Protein AF-A0A8J5X6Q8-F1 (afdb_monomer_lite)

Organism: Zizania palustris (NCBI:txid103762)

Structure (mmCIF, N/CA/C/O backbone):
data_AF-A0A8J5X6Q8-F1
#
_entry.id   AF-A0A8J5X6Q8-F1
#
loop_
_atom_site.group_PDB
_atom_site.id
_atom_site.type_symbol
_atom_site.label_atom_id
_atom_site.label_alt_id
_atom_site.label_comp_id
_atom_site.label_asym_id
_atom_site.label_entity_id
_atom_site.label_seq_id
_atom_site.pdbx_PDB_ins_code
_atom_site.Cartn_x
_atom_site.Cartn_y
_atom_site.Cartn_z
_atom_site.occupancy
_atom_site.B_iso_or_equiv
_atom_site.auth_seq_id
_atom_site.auth_comp_id
_atom_site.auth_asym_id
_atom_site.auth_atom_id
_atom_site.pdbx_PDB_model_num
ATOM 1 N N . MET A 1 1 ? -15.800 67.487 -49.689 1.00 54.69 1 MET A N 1
ATOM 2 C CA . MET A 1 1 ? -15.037 66.225 -49.828 1.00 54.69 1 MET A CA 1
ATOM 3 C C . MET A 1 1 ? -15.193 65.434 -48.540 1.00 54.69 1 MET A C 1
ATOM 5 O O . MET A 1 1 ? -14.891 66.008 -47.499 1.00 54.69 1 MET A O 1
ATOM 9 N N . PRO A 1 2 ? -15.699 64.190 -48.561 1.00 60.50 2 PRO A N 1
ATOM 10 C CA . PRO A 1 2 ? -15.658 63.337 -47.377 1.00 60.50 2 PRO A CA 1
ATOM 11 C C . PRO A 1 2 ? -14.216 62.837 -47.143 1.00 60.50 2 PRO A C 1
ATOM 13 O O . PRO A 1 2 ? -13.490 62.634 -48.122 1.00 60.50 2 PRO A O 1
ATOM 16 N N . PRO A 1 3 ? -13.769 62.653 -45.888 1.00 65.12 3 PRO A N 1
ATOM 17 C CA . PRO A 1 3 ? -12.454 62.085 -45.611 1.00 65.12 3 PRO A CA 1
ATOM 18 C C . PRO A 1 3 ? -12.447 60.578 -45.910 1.00 65.12 3 PRO A C 1
ATOM 20 O O . PRO A 1 3 ? -13.417 59.874 -45.625 1.00 65.12 3 PRO A O 1
ATOM 23 N N . LEU A 1 4 ? -11.352 60.088 -46.503 1.00 62.69 4 LEU A N 1
ATOM 24 C CA . LEU A 1 4 ? -11.156 58.664 -46.789 1.00 62.69 4 LEU A CA 1
ATOM 25 C C . LEU A 1 4 ? -11.134 57.828 -45.493 1.00 62.69 4 LEU A C 1
ATOM 27 O O . LEU A 1 4 ? -10.578 58.282 -44.489 1.00 62.69 4 LEU A O 1
ATOM 31 N N . PRO A 1 5 ? -11.653 56.586 -45.518 1.00 63.09 5 PRO A N 1
ATOM 32 C CA . PRO A 1 5 ? -11.520 55.670 -44.394 1.00 63.09 5 PRO A CA 1
ATOM 33 C C . PRO A 1 5 ? -10.049 55.247 -44.220 1.00 63.09 5 PRO A C 1
ATOM 35 O O . PRO A 1 5 ? -9.349 55.038 -45.216 1.00 63.09 5 PRO A O 1
ATOM 38 N N . PRO A 1 6 ? -9.552 55.099 -42.979 1.00 62.09 6 PRO A N 1
ATOM 39 C CA . PRO A 1 6 ? -8.178 54.676 -42.750 1.00 62.09 6 PRO A CA 1
ATOM 40 C C . PRO A 1 6 ? -7.987 53.231 -43.224 1.00 62.09 6 PRO A C 1
ATOM 42 O O . PRO A 1 6 ? -8.703 52.327 -42.787 1.00 62.09 6 PRO A O 1
ATOM 45 N N . LEU A 1 7 ? -6.999 53.008 -44.099 1.00 55.94 7 LEU A N 1
ATOM 46 C CA . LEU A 1 7 ? -6.565 51.664 -44.475 1.00 55.94 7 LEU A CA 1
ATOM 47 C C . LEU A 1 7 ? -6.072 50.936 -43.219 1.00 55.94 7 LEU A C 1
ATOM 49 O O . LEU A 1 7 ? -5.041 51.285 -42.637 1.00 55.94 7 LEU A O 1
ATOM 53 N N . SER A 1 8 ? -6.811 49.910 -42.806 1.00 57.38 8 SER A N 1
ATOM 54 C CA . SER A 1 8 ? -6.366 48.971 -41.786 1.00 57.38 8 SER A CA 1
ATOM 55 C C . SER A 1 8 ? -5.089 48.282 -42.276 1.00 57.38 8 SER A C 1
ATOM 57 O O . SER A 1 8 ? -5.057 47.611 -43.305 1.00 57.38 8 SER A O 1
ATOM 59 N N . SER A 1 9 ? -3.990 48.498 -41.553 1.00 55.09 9 SER A N 1
ATOM 60 C CA . SER A 1 9 ? -2.672 47.992 -41.926 1.00 55.09 9 SER A CA 1
ATOM 61 C C . SER A 1 9 ? -2.589 46.471 -41.690 1.00 55.09 9 SER A C 1
ATOM 63 O O . SER A 1 9 ? -2.645 46.016 -40.540 1.00 55.09 9 SER A O 1
ATOM 65 N N . PRO A 1 10 ? -2.405 45.647 -42.743 1.00 56.94 10 PRO A N 1
ATOM 66 C CA . PRO A 1 10 ? -2.380 44.183 -42.620 1.00 56.94 10 PRO A CA 1
ATOM 67 C C . PRO A 1 10 ? -1.224 43.683 -41.736 1.00 56.94 10 PRO A C 1
ATOM 69 O O . PRO A 1 10 ? -1.322 42.634 -41.094 1.00 56.94 10 PRO A O 1
ATOM 72 N N . CYS A 1 11 ? -0.159 44.480 -41.606 1.00 54.31 11 CYS A N 1
ATOM 73 C CA . CYS A 1 11 ? 0.998 44.188 -40.761 1.00 54.31 11 CYS A CA 1
ATOM 74 C C . CYS A 1 11 ? 0.651 44.102 -39.267 1.00 54.31 11 CYS A C 1
ATOM 76 O O . CYS A 1 11 ? 1.260 43.314 -38.544 1.00 54.31 11 CYS A O 1
ATOM 78 N N . ARG A 1 12 ? -0.331 44.877 -38.783 1.00 57.69 12 ARG A N 1
ATOM 79 C CA . ARG A 1 12 ? -0.718 44.859 -37.363 1.00 57.69 12 ARG A CA 1
ATOM 80 C C . ARG A 1 12 ? -1.447 43.563 -37.006 1.00 57.69 12 ARG A C 1
ATOM 82 O O . ARG A 1 12 ? -1.183 42.983 -35.956 1.00 57.69 12 ARG A O 1
ATOM 89 N N . HIS A 1 13 ? -2.284 43.065 -37.916 1.00 60.94 13 HIS A N 1
ATOM 90 C CA . HIS A 1 13 ? -2.984 41.790 -37.757 1.00 60.94 13 HIS A CA 1
ATOM 91 C C . HIS A 1 13 ? -2.037 40.592 -37.848 1.00 60.94 13 HIS A C 1
ATOM 93 O O . HIS A 1 13 ? -2.165 39.662 -37.056 1.00 60.94 13 HIS A O 1
ATOM 99 N N . TYR A 1 14 ? -1.055 40.628 -38.755 1.00 69.50 14 TYR A N 1
ATOM 100 C CA . TYR A 1 14 ? -0.046 39.572 -38.859 1.00 69.50 14 TYR A CA 1
ATOM 101 C C . TYR A 1 14 ? 0.819 39.488 -37.596 1.00 69.50 14 TYR A C 1
ATOM 103 O O . TYR A 1 14 ? 0.954 38.416 -37.013 1.00 69.50 14 TYR A O 1
ATOM 111 N N . ARG A 1 15 ? 1.316 40.628 -37.094 1.00 72.38 15 ARG A N 1
ATOM 112 C CA . ARG A 1 15 ? 2.094 40.673 -35.844 1.00 72.38 15 ARG A CA 1
ATOM 113 C C . ARG A 1 15 ? 1.286 40.179 -34.647 1.00 72.38 15 ARG A C 1
ATOM 115 O O . ARG A 1 15 ? 1.814 39.415 -33.850 1.00 72.38 15 ARG A O 1
ATOM 122 N N . HIS A 1 16 ? 0.009 40.551 -34.549 1.00 74.81 16 HIS A N 1
ATOM 123 C CA . HIS A 1 16 ? -0.870 40.081 -33.477 1.00 74.81 16 HIS A CA 1
ATOM 124 C C . HIS A 1 16 ? -1.149 38.573 -33.563 1.00 74.81 16 HIS A C 1
ATOM 126 O O . HIS A 1 16 ? -1.182 37.898 -32.540 1.00 74.81 16 HIS A O 1
ATOM 132 N N . ARG A 1 17 ? -1.318 38.021 -34.772 1.00 79.38 17 ARG A N 1
ATOM 133 C CA . ARG A 1 17 ? -1.489 36.572 -34.979 1.00 79.38 17 ARG A CA 1
ATOM 134 C C . ARG A 1 17 ? -0.225 35.792 -34.623 1.00 79.38 17 ARG A C 1
ATOM 136 O O . ARG A 1 17 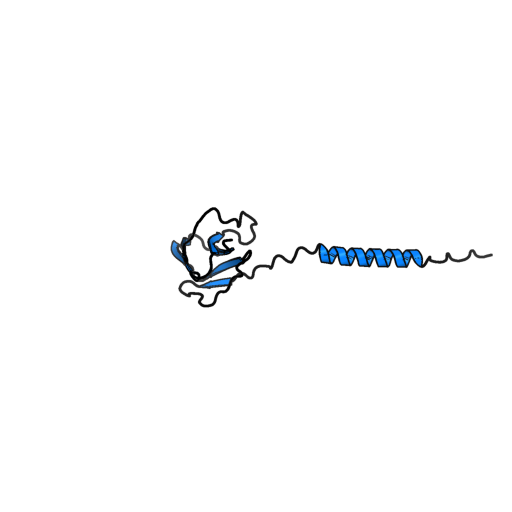? -0.329 34.761 -33.973 1.00 79.38 17 ARG A O 1
ATOM 143 N N . VAL A 1 18 ? 0.952 36.300 -34.989 1.00 81.38 18 VAL A N 1
ATOM 144 C CA . VAL A 1 18 ? 2.240 35.686 -34.628 1.00 81.38 18 VAL A CA 1
ATOM 145 C C . VAL A 1 18 ? 2.475 35.741 -33.115 1.00 81.38 18 VAL A C 1
ATOM 147 O O . VAL A 1 18 ? 2.868 34.738 -32.531 1.00 81.38 18 VAL A O 1
ATOM 150 N N . LEU A 1 19 ? 2.176 36.870 -32.463 1.00 82.81 19 LEU A N 1
ATOM 151 C CA . LEU A 1 19 ? 2.249 37.005 -31.002 1.00 82.81 19 LEU A CA 1
ATOM 152 C C . LEU A 1 19 ? 1.282 36.058 -30.281 1.00 82.81 19 LEU A C 1
ATOM 154 O O . LEU A 1 19 ? 1.691 35.411 -29.323 1.00 82.81 19 LEU A O 1
ATOM 158 N N . LEU A 1 20 ? 0.044 35.922 -30.767 1.00 82.62 20 LEU A N 1
ATOM 159 C CA . LEU A 1 20 ? -0.924 34.962 -30.229 1.00 82.62 20 LEU A CA 1
ATOM 160 C C . LEU A 1 20 ? -0.440 33.515 -30.383 1.00 82.62 20 LEU A C 1
ATOM 162 O O . LEU A 1 20 ? -0.508 32.751 -29.427 1.00 82.62 20 LEU A O 1
ATOM 166 N N . LEU A 1 21 ? 0.083 33.137 -31.554 1.00 83.50 21 LEU A N 1
ATOM 167 C CA . LEU A 1 21 ? 0.627 31.793 -31.783 1.00 83.50 21 LEU A CA 1
ATOM 168 C C . LEU A 1 21 ? 1.825 31.503 -30.872 1.00 83.50 21 LEU A C 1
ATOM 170 O O . LEU A 1 21 ? 1.909 30.419 -30.301 1.00 83.50 21 LEU A O 1
ATOM 174 N N . LEU A 1 22 ? 2.716 32.481 -30.688 1.00 83.19 22 LEU A N 1
ATOM 175 C CA . LEU A 1 22 ? 3.861 32.359 -29.789 1.00 83.19 22 LEU A CA 1
ATOM 176 C C . LEU A 1 22 ? 3.421 32.245 -28.323 1.00 83.19 22 LEU A C 1
ATOM 178 O O . LEU A 1 22 ? 3.971 31.430 -27.590 1.00 83.19 22 LEU A O 1
ATOM 182 N N . GLN A 1 23 ? 2.409 33.012 -27.903 1.00 79.88 23 GLN A N 1
ATOM 183 C CA . GLN A 1 23 ? 1.824 32.900 -26.565 1.00 79.88 23 GLN A CA 1
ATOM 184 C C . GLN A 1 23 ? 1.190 31.528 -26.340 1.00 79.88 23 GLN A C 1
ATOM 186 O O . GLN A 1 23 ? 1.445 30.923 -25.305 1.00 79.88 23 GLN A O 1
ATOM 191 N N . VAL A 1 24 ? 0.424 31.000 -27.298 1.00 80.81 24 VAL A N 1
ATOM 192 C CA . VAL A 1 24 ? -0.168 29.654 -27.201 1.00 80.81 24 VAL A CA 1
ATOM 193 C C . VAL A 1 24 ? 0.924 28.584 -27.116 1.00 80.81 24 VAL A C 1
ATOM 195 O O . VAL A 1 24 ? 0.864 27.730 -26.235 1.00 80.81 24 VAL A O 1
ATOM 198 N N . LEU A 1 25 ? 1.967 28.670 -27.949 1.00 78.38 25 LEU A N 1
ATOM 199 C CA . LEU A 1 25 ? 3.093 27.731 -27.927 1.00 78.38 25 LEU A CA 1
ATOM 200 C C . LEU A 1 25 ? 3.844 27.773 -26.584 1.00 78.38 25 LEU A C 1
ATOM 202 O O . LEU A 1 25 ? 4.137 26.736 -25.988 1.00 78.38 25 LEU A O 1
ATOM 206 N N . LEU A 1 26 ? 4.104 28.974 -26.065 1.00 74.75 26 LEU A N 1
ATOM 207 C CA . LEU A 1 26 ? 4.753 29.158 -24.771 1.00 74.75 26 LEU A CA 1
ATOM 208 C C . LEU A 1 26 ? 3.865 28.658 -23.618 1.00 74.75 26 LEU A C 1
ATOM 210 O O . LEU A 1 26 ? 4.367 28.050 -22.681 1.00 74.75 26 LEU A O 1
ATOM 214 N N . SER A 1 27 ? 2.543 28.823 -23.723 1.00 69.88 27 SER A N 1
ATOM 215 C CA . SER A 1 27 ? 1.572 28.287 -22.757 1.00 69.88 27 SER A CA 1
ATOM 216 C C . SER A 1 27 ? 1.593 26.758 -22.718 1.00 69.88 27 SER A C 1
ATOM 218 O O . SER A 1 27 ? 1.521 26.175 -21.643 1.00 69.88 27 SER A O 1
ATOM 220 N N . THR A 1 28 ? 1.737 26.098 -23.874 1.00 65.69 28 THR A N 1
ATOM 221 C CA . THR A 1 28 ? 1.863 24.631 -23.936 1.00 65.69 28 THR A CA 1
ATOM 222 C C . THR A 1 28 ? 3.201 24.117 -23.404 1.00 65.69 28 THR A C 1
ATOM 224 O O . THR A 1 28 ? 3.250 23.014 -22.875 1.00 65.69 28 THR A O 1
ATOM 227 N N . LEU A 1 29 ? 4.269 24.918 -23.493 1.00 63.44 29 LEU A N 1
ATOM 228 C CA . LEU A 1 29 ? 5.593 24.596 -22.939 1.00 63.44 29 LEU A CA 1
ATOM 229 C C . LEU A 1 29 ? 5.676 24.829 -21.423 1.00 63.44 29 LEU A C 1
ATOM 231 O O . LEU A 1 29 ? 6.433 24.146 -20.741 1.00 63.44 29 LEU A O 1
ATOM 235 N N . ILE A 1 30 ? 4.914 25.798 -20.906 1.00 58.03 30 ILE A N 1
ATOM 236 C CA . ILE A 1 30 ? 4.838 26.135 -19.476 1.00 58.03 30 ILE A CA 1
ATOM 237 C C . ILE A 1 30 ? 3.740 25.336 -18.772 1.00 58.03 30 ILE A C 1
ATOM 239 O O . ILE A 1 30 ? 3.673 25.386 -17.546 1.00 58.03 30 ILE A O 1
ATOM 243 N N . LEU A 1 31 ? 2.902 24.581 -19.499 1.00 56.75 31 LEU A N 1
ATOM 244 C CA . LEU A 1 31 ? 1.928 23.696 -18.874 1.00 56.75 31 LEU A CA 1
ATOM 245 C C . LEU A 1 31 ? 2.710 22.805 -17.902 1.00 56.75 31 LEU A C 1
ATOM 247 O O . LEU A 1 31 ? 3.531 22.007 -18.366 1.00 56.75 31 LEU A O 1
ATOM 251 N N . PRO A 1 32 ? 2.539 22.972 -16.573 1.00 54.91 32 PRO A N 1
ATOM 252 C CA . PRO A 1 32 ? 3.215 22.104 -15.636 1.00 54.91 32 PRO A CA 1
ATOM 253 C C . PRO A 1 32 ? 2.744 20.721 -16.036 1.00 54.91 32 PRO A C 1
ATOM 255 O O . PRO A 1 32 ? 1.531 20.499 -16.026 1.00 54.91 32 PRO A O 1
ATOM 258 N N . SER A 1 33 ? 3.680 19.876 -16.505 1.00 52.25 33 SER A N 1
ATOM 259 C CA . SER A 1 33 ? 3.431 18.467 -16.820 1.00 52.25 33 SER A CA 1
ATOM 260 C C . SER A 1 33 ? 2.456 18.015 -15.771 1.00 52.25 33 SER A C 1
ATOM 262 O O . SER A 1 33 ? 2.824 18.111 -14.594 1.00 52.25 33 SER A O 1
ATOM 264 N N . ALA A 1 34 ? 1.203 17.767 -16.181 1.00 48.62 34 ALA A N 1
ATOM 265 C CA . ALA A 1 34 ? 0.108 17.532 -15.263 1.00 48.62 34 ALA A CA 1
ATOM 266 C C . ALA A 1 34 ? 0.679 16.533 -14.279 1.00 48.62 34 ALA A C 1
ATOM 268 O O . ALA A 1 34 ? 1.020 15.426 -14.699 1.00 48.62 34 ALA A O 1
ATOM 269 N N . ARG A 1 35 ? 0.980 16.983 -13.048 1.00 46.59 35 ARG A N 1
ATOM 270 C CA . ARG A 1 35 ? 1.532 16.094 -12.035 1.00 46.59 35 ARG A CA 1
ATOM 271 C C . ARG A 1 35 ? 0.432 15.078 -11.947 1.00 46.59 35 ARG A C 1
ATOM 273 O O . ARG A 1 35 ? -0.665 15.464 -11.547 1.00 46.59 35 ARG A O 1
ATOM 280 N N . SER A 1 36 ? 0.689 13.909 -12.541 1.00 51.44 36 SER A N 1
ATOM 281 C CA . SER A 1 36 ? -0.276 12.840 -12.725 1.00 51.44 36 SER A CA 1
ATOM 282 C C . SER A 1 36 ? -1.045 12.825 -11.430 1.00 51.44 36 SER A C 1
ATOM 284 O O . SER A 1 36 ? -0.405 12.646 -10.395 1.00 51.44 36 SER A O 1
ATOM 286 N N . LEU A 1 37 ? -2.333 13.183 -11.466 1.00 50.69 37 LEU A N 1
ATOM 287 C CA . LEU A 1 37 ? -3.181 13.056 -10.296 1.00 50.69 37 LEU A CA 1
ATOM 288 C C . LEU A 1 37 ? -3.084 11.575 -9.977 1.00 50.69 37 LEU A C 1
ATOM 290 O O . LEU A 1 37 ? -3.642 10.758 -10.707 1.00 50.69 37 LEU A O 1
ATOM 294 N N . GLU A 1 38 ? -2.194 11.241 -9.051 1.00 64.44 38 GLU A N 1
ATOM 295 C CA . GLU A 1 38 ? -1.714 9.884 -8.943 1.00 64.44 38 GLU A CA 1
ATOM 296 C C . GLU A 1 38 ? -2.910 9.090 -8.457 1.00 64.44 38 GLU A C 1
ATOM 298 O O . GLU A 1 38 ? -3.480 9.400 -7.411 1.00 64.44 38 GLU A O 1
ATOM 303 N N . GLU A 1 39 ? -3.394 8.188 -9.309 1.00 78.75 39 GLU A N 1
ATOM 304 C CA . GLU A 1 39 ? -4.636 7.480 -9.057 1.00 78.75 39 GLU A CA 1
ATOM 305 C C . GLU A 1 39 ? -4.498 6.748 -7.723 1.00 78.75 39 GLU A C 1
ATOM 307 O O . GLU A 1 39 ? -3.674 5.839 -7.584 1.00 78.75 39 GLU A O 1
ATOM 312 N N . VAL A 1 40 ? -5.278 7.184 -6.732 1.00 89.06 40 VAL A N 1
ATOM 313 C CA . VAL A 1 40 ? -5.278 6.571 -5.407 1.00 89.06 40 VAL A CA 1
ATOM 314 C C . VAL A 1 40 ? -5.793 5.150 -5.565 1.00 89.06 40 VAL A C 1
ATOM 316 O O . VAL A 1 40 ? -6.959 4.933 -5.895 1.00 89.06 40 VAL A O 1
ATOM 319 N N . ARG A 1 41 ? -4.923 4.171 -5.324 1.00 92.12 41 ARG A N 1
ATOM 320 C CA . ARG A 1 41 ? -5.292 2.757 -5.393 1.00 92.12 41 ARG A CA 1
ATOM 321 C C . ARG A 1 41 ? -5.903 2.290 -4.089 1.00 92.12 41 ARG A C 1
ATOM 323 O O . ARG A 1 41 ? -5.625 2.839 -3.031 1.00 92.12 41 ARG A O 1
ATOM 330 N N . VAL A 1 42 ? -6.712 1.242 -4.143 1.00 93.62 42 VAL A N 1
ATOM 331 C CA . VAL A 1 42 ? -7.279 0.632 -2.937 1.00 93.62 42 VAL A CA 1
ATOM 332 C C . VAL A 1 42 ? -6.445 -0.578 -2.536 1.00 93.62 42 VAL A C 1
ATOM 334 O O . VAL A 1 42 ? -6.229 -1.477 -3.343 1.00 93.62 42 VAL A O 1
ATOM 337 N N . LEU A 1 43 ? -6.014 -0.617 -1.275 1.00 95.06 43 LEU A N 1
ATOM 338 C CA . LEU A 1 43 ? -5.357 -1.772 -0.668 1.00 95.06 43 LEU A CA 1
ATOM 339 C C . LEU A 1 43 ? -6.279 -2.359 0.407 1.00 95.06 43 LEU A C 1
ATOM 341 O O . LEU A 1 43 ? -6.497 -1.761 1.460 1.00 95.06 43 LEU A O 1
ATOM 345 N N . THR A 1 44 ? -6.863 -3.523 0.127 1.00 96.19 44 THR A N 1
ATOM 346 C CA . THR A 1 44 ? -7.829 -4.161 1.033 1.00 96.19 44 THR A CA 1
ATOM 347 C C . THR A 1 44 ? -7.109 -5.020 2.068 1.00 96.19 44 THR A C 1
ATOM 349 O O . THR A 1 44 ? -6.249 -5.828 1.728 1.00 96.19 44 THR A O 1
ATOM 352 N N . VAL A 1 45 ? -7.480 -4.876 3.341 1.00 94.88 45 VAL A N 1
ATOM 353 C CA . VAL A 1 45 ? -6.926 -5.683 4.437 1.00 94.88 45 VAL A CA 1
ATOM 354 C C . VAL A 1 45 ? -7.093 -7.177 4.146 1.00 94.88 45 VAL A C 1
ATOM 356 O O . VAL A 1 45 ? -8.195 -7.651 3.875 1.00 94.88 45 VAL A O 1
ATOM 359 N N . GLY A 1 46 ? -5.992 -7.923 4.254 1.00 95.25 46 GLY A N 1
ATOM 360 C CA . GLY A 1 46 ? -5.962 -9.372 4.035 1.00 95.25 46 GLY A CA 1
ATOM 361 C C . GLY A 1 46 ? -5.893 -9.798 2.567 1.00 95.25 46 GLY A C 1
ATOM 362 O O . GLY A 1 46 ? -5.848 -10.996 2.304 1.00 95.25 46 GLY A O 1
ATOM 363 N N . VAL A 1 47 ? -5.858 -8.852 1.623 1.00 95.62 47 VAL A N 1
ATOM 364 C CA . VAL A 1 47 ? -5.690 -9.123 0.191 1.00 95.62 47 VAL A CA 1
ATOM 365 C C . VAL A 1 47 ? -4.337 -8.582 -0.262 1.00 95.62 47 VAL A C 1
ATOM 367 O O . VAL A 1 47 ? -4.075 -7.384 -0.178 1.00 95.62 47 VAL A O 1
ATOM 370 N N . GLU A 1 48 ? -3.474 -9.472 -0.740 1.00 93.75 48 GLU A N 1
ATOM 371 C CA . GLU A 1 48 ? -2.164 -9.117 -1.286 1.00 93.75 48 GLU A CA 1
ATOM 372 C C . GLU A 1 48 ? -2.276 -8.722 -2.768 1.00 93.75 48 GLU A C 1
ATOM 374 O O . GLU A 1 48 ? -3.032 -9.324 -3.534 1.00 93.75 48 GLU A O 1
ATOM 379 N N . LEU A 1 49 ? -1.525 -7.692 -3.170 1.00 91.56 49 LEU A N 1
ATOM 380 C CA . LEU A 1 49 ? -1.434 -7.240 -4.559 1.00 91.56 49 LEU A CA 1
ATOM 381 C C . LEU A 1 49 ? -0.297 -8.001 -5.255 1.00 91.56 49 LEU A C 1
ATOM 383 O O . LEU A 1 49 ? 0.865 -7.787 -4.925 1.00 91.56 49 LEU A O 1
ATOM 387 N N . MET A 1 50 ? -0.623 -8.881 -6.205 1.00 84.19 50 MET A N 1
ATOM 388 C CA . MET A 1 50 ? 0.362 -9.790 -6.820 1.00 84.19 50 MET A CA 1
ATOM 389 C C . MET A 1 50 ? 1.109 -9.195 -8.025 1.00 84.19 50 MET A C 1
ATOM 391 O O . MET A 1 50 ? 2.276 -9.512 -8.228 1.00 84.19 50 MET A O 1
ATOM 395 N N . ASP A 1 51 ? 0.475 -8.300 -8.787 1.00 82.69 51 ASP A N 1
ATOM 396 C CA . ASP A 1 51 ? 0.994 -7.795 -10.074 1.00 82.69 51 ASP A CA 1
ATOM 397 C C . ASP A 1 51 ? 1.166 -6.269 -10.082 1.00 82.69 51 ASP A C 1
ATOM 399 O O . ASP A 1 51 ? 0.975 -5.582 -11.090 1.00 82.69 51 ASP A O 1
ATOM 403 N N . GLU A 1 52 ? 1.486 -5.703 -8.923 1.00 87.12 52 GLU A N 1
ATOM 404 C CA . GLU A 1 52 ? 1.652 -4.264 -8.788 1.00 87.12 52 GLU A CA 1
ATOM 405 C C . GLU A 1 52 ? 3.006 -3.821 -9.368 1.00 87.12 52 GLU A C 1
ATOM 407 O O . GLU A 1 52 ? 4.075 -4.178 -8.873 1.00 87.12 52 GLU A O 1
ATOM 412 N N . ALA A 1 53 ? 2.959 -3.023 -10.437 1.00 86.06 53 ALA A N 1
ATOM 413 C CA . ALA A 1 53 ? 4.138 -2.492 -11.111 1.00 86.06 53 ALA A CA 1
ATOM 414 C C . ALA A 1 53 ? 4.287 -0.987 -10.851 1.00 86.06 53 ALA A C 1
ATOM 416 O O . ALA A 1 53 ? 3.349 -0.210 -11.054 1.00 86.06 53 ALA A O 1
ATOM 417 N N . MET A 1 54 ? 5.493 -0.567 -10.463 1.00 84.56 54 MET A N 1
ATOM 418 C CA . MET A 1 54 ? 5.836 0.836 -10.220 1.00 84.56 54 MET A CA 1
ATOM 419 C C . MET A 1 54 ? 7.077 1.228 -11.035 1.00 84.56 54 MET A C 1
ATOM 421 O O . MET A 1 54 ? 8.032 0.447 -11.102 1.00 84.56 54 MET A O 1
ATOM 425 N N . PRO A 1 55 ? 7.097 2.409 -11.680 1.00 84.50 55 PRO A N 1
ATOM 426 C CA . PRO A 1 55 ? 8.256 2.846 -12.448 1.00 84.50 55 PRO A CA 1
ATOM 427 C C . PRO A 1 55 ? 9.456 3.072 -11.527 1.00 84.50 55 PRO A C 1
ATOM 429 O O . PRO A 1 55 ? 9.346 3.725 -10.505 1.00 84.50 55 PRO A O 1
ATOM 432 N N . LEU A 1 56 ? 10.635 2.584 -11.904 1.00 79.88 56 LEU A N 1
ATOM 433 C CA . LEU A 1 56 ? 11.823 2.652 -11.042 1.00 79.88 56 LEU A CA 1
ATOM 434 C C . LEU A 1 56 ? 12.447 4.057 -10.914 1.00 79.88 56 LEU A C 1
ATOM 436 O O . LEU A 1 56 ? 13.304 4.291 -10.063 1.00 79.88 56 LEU A O 1
ATOM 440 N N . ARG A 1 57 ? 12.052 4.998 -11.778 1.00 80.38 57 ARG A N 1
ATOM 441 C CA . ARG A 1 57 ? 12.534 6.386 -11.774 1.00 80.38 57 ARG A CA 1
ATOM 442 C C . ARG A 1 57 ? 11.438 7.300 -11.249 1.00 80.38 57 ARG A C 1
ATOM 444 O O . ARG A 1 57 ? 10.448 7.493 -11.949 1.00 80.38 57 ARG A O 1
ATOM 451 N N . HIS A 1 58 ? 11.649 7.882 -10.068 1.00 77.25 58 HIS A N 1
ATOM 452 C CA . HIS A 1 58 ? 10.665 8.731 -9.382 1.00 77.25 58 HIS A CA 1
ATOM 453 C C . HIS A 1 58 ? 9.312 8.028 -9.185 1.00 77.25 58 HIS A C 1
ATOM 455 O O . HIS A 1 58 ? 8.255 8.660 -9.243 1.00 77.25 58 HIS A O 1
ATOM 461 N N . GLY A 1 59 ? 9.337 6.704 -9.006 1.00 84.75 59 GLY A N 1
ATOM 462 C CA . GLY A 1 59 ? 8.116 5.946 -8.816 1.00 84.75 59 GLY A CA 1
ATOM 463 C C . GLY A 1 59 ? 7.562 6.199 -7.441 1.00 84.75 59 GLY A C 1
ATOM 464 O O . GLY A 1 59 ? 8.261 6.049 -6.440 1.00 84.75 59 GLY A O 1
ATOM 465 N N . HIS A 1 60 ? 6.297 6.557 -7.410 1.00 86.25 60 HIS A N 1
ATOM 466 C CA . HIS A 1 60 ? 5.512 6.604 -6.205 1.00 86.25 60 HIS A CA 1
ATOM 467 C C . HIS A 1 60 ? 4.148 5.985 -6.499 1.00 86.25 60 HIS A C 1
ATOM 469 O O . HIS A 1 60 ? 3.817 5.675 -7.651 1.00 86.25 60 HIS A O 1
ATOM 475 N N . ARG A 1 61 ? 3.434 5.639 -5.433 1.00 89.69 61 ARG A N 1
ATOM 476 C CA . ARG A 1 61 ? 2.043 5.228 -5.504 1.00 89.69 61 ARG A CA 1
ATOM 477 C C . ARG A 1 61 ? 1.372 5.411 -4.162 1.00 89.69 61 ARG A C 1
ATOM 479 O O . ARG A 1 61 ? 1.868 4.937 -3.137 1.00 89.69 61 ARG A O 1
ATOM 486 N N . LEU A 1 62 ? 0.210 6.043 -4.201 1.00 91.00 62 LEU A N 1
ATOM 487 C CA . LEU A 1 62 ? -0.649 6.226 -3.050 1.00 91.00 62 LEU A CA 1
ATOM 488 C C . LEU A 1 62 ? -1.723 5.132 -2.981 1.00 91.00 62 LEU A C 1
ATOM 490 O O . LEU A 1 62 ? -2.462 4.904 -3.941 1.00 91.00 62 LEU A O 1
ATOM 494 N N . TYR A 1 63 ? -1.833 4.490 -1.820 1.00 93.38 63 TYR A N 1
ATOM 495 C CA . TYR A 1 63 ? -2.854 3.494 -1.515 1.00 93.38 63 TYR A CA 1
ATOM 496 C C . TYR A 1 63 ? -3.751 3.974 -0.381 1.00 93.38 63 TYR A C 1
ATOM 498 O O . TYR A 1 63 ? -3.268 4.328 0.690 1.00 93.38 63 TYR A O 1
ATOM 506 N N . MET A 1 64 ? -5.061 3.916 -0.575 1.00 94.31 64 MET A N 1
ATOM 507 C CA . MET A 1 64 ? -6.053 4.021 0.485 1.00 94.31 64 MET A CA 1
ATOM 508 C C . MET A 1 64 ? -6.345 2.627 1.042 1.00 94.31 64 MET A C 1
ATOM 510 O O . MET A 1 64 ? -6.736 1.720 0.301 1.00 94.31 64 MET A O 1
ATOM 514 N N . LEU A 1 65 ? -6.180 2.450 2.352 1.00 94.06 65 LEU A N 1
ATOM 515 C CA . LEU A 1 65 ? -6.522 1.194 3.009 1.00 94.06 65 LEU A CA 1
ATOM 516 C C . LEU A 1 65 ? -8.036 1.035 3.147 1.00 94.06 65 LEU A C 1
ATOM 518 O O . LEU A 1 65 ? -8.725 1.924 3.646 1.00 94.06 65 LEU A O 1
ATOM 522 N N . ASN A 1 66 ? -8.537 -0.136 2.760 1.00 95.00 66 ASN A N 1
ATOM 523 C CA . ASN A 1 66 ? -9.938 -0.516 2.896 1.00 95.00 66 ASN A CA 1
ATOM 524 C C . ASN A 1 66 ? -10.097 -1.699 3.862 1.00 95.00 66 ASN A C 1
ATOM 526 O O . ASN A 1 66 ? -9.306 -2.643 3.841 1.00 95.00 66 ASN A O 1
ATOM 530 N N . GLY A 1 67 ? -11.143 -1.672 4.691 1.00 93.69 67 GLY A N 1
ATOM 531 C CA . GLY A 1 67 ? -11.442 -2.742 5.651 1.00 93.69 67 GLY A CA 1
ATOM 532 C C . GLY A 1 67 ? -10.685 -2.657 6.982 1.00 93.69 67 GLY A C 1
ATOM 533 O O . GLY A 1 67 ? -10.577 -3.660 7.693 1.00 93.69 67 GLY A O 1
ATOM 534 N N . THR A 1 68 ? -10.158 -1.484 7.343 1.00 93.31 68 THR A N 1
ATOM 535 C CA . THR A 1 68 ? -9.581 -1.255 8.674 1.00 93.31 68 THR A CA 1
ATOM 536 C C . THR A 1 68 ? -10.670 -1.219 9.755 1.00 93.31 68 THR A C 1
ATOM 538 O O . THR A 1 68 ? -11.809 -0.810 9.534 1.00 93.31 68 THR A O 1
ATOM 541 N N . ARG A 1 69 ? -10.320 -1.683 10.953 1.00 93.00 69 ARG A N 1
ATOM 542 C CA . ARG A 1 69 ? -11.143 -1.720 12.161 1.00 93.00 69 ARG A CA 1
ATOM 543 C C . ARG A 1 69 ? -10.509 -0.806 13.196 1.00 93.00 69 ARG A C 1
ATOM 545 O O . ARG A 1 69 ? -9.289 -0.796 13.359 1.00 93.00 69 ARG A O 1
ATOM 552 N N . LEU A 1 70 ? -11.350 -0.076 13.920 1.00 92.06 70 LEU A N 1
ATOM 553 C CA . LEU A 1 70 ? -10.906 0.826 14.977 1.00 92.06 70 LEU A CA 1
ATOM 554 C C . LEU A 1 70 ? -10.120 0.076 16.055 1.00 92.06 70 LEU A C 1
ATOM 556 O O . LEU A 1 70 ? -10.481 -1.025 16.465 1.00 92.06 70 LEU A O 1
ATOM 560 N N . SER A 1 71 ? -9.054 0.714 16.526 1.00 91.44 71 SER A N 1
ATOM 561 C CA . SER A 1 71 ? -8.120 0.229 17.543 1.00 91.44 71 SER A CA 1
ATOM 562 C C . SER A 1 71 ? -7.405 -1.089 17.227 1.00 91.44 71 SER A C 1
ATOM 564 O O . SER A 1 71 ? -6.722 -1.620 18.103 1.00 91.44 71 SER A O 1
ATOM 566 N N . ALA A 1 72 ? -7.502 -1.601 15.998 1.00 93.69 72 ALA A N 1
ATOM 567 C CA . ALA A 1 72 ? -6.750 -2.772 15.570 1.00 93.69 72 ALA A CA 1
ATOM 568 C C . ALA A 1 72 ? -5.338 -2.391 15.101 1.00 93.69 72 ALA A C 1
ATOM 570 O O . ALA A 1 72 ? -5.101 -1.296 14.578 1.00 93.69 72 ALA A O 1
ATOM 571 N N . LEU A 1 73 ? -4.404 -3.320 15.310 1.00 95.69 73 LEU A N 1
ATOM 572 C CA . LEU A 1 73 ? -3.032 -3.225 14.832 1.00 95.69 73 LEU A CA 1
ATOM 573 C C . LEU A 1 73 ? -2.953 -3.793 13.411 1.00 95.69 73 LEU A C 1
ATOM 575 O O . LEU A 1 73 ? -3.417 -4.904 13.158 1.00 95.69 73 LEU A O 1
ATOM 579 N N . TYR A 1 74 ? -2.340 -3.037 12.512 1.00 95.38 74 TYR A N 1
ATOM 580 C CA . TYR A 1 74 ? -2.157 -3.386 11.114 1.00 95.38 74 TYR A CA 1
ATOM 581 C C . TYR A 1 74 ? -0.685 -3.452 10.759 1.00 95.38 74 TYR A C 1
ATOM 583 O O . TYR A 1 74 ? 0.131 -2.688 11.269 1.00 95.38 74 TYR A O 1
ATOM 591 N N . GLU A 1 75 ? -0.378 -4.352 9.837 1.00 95.56 75 GLU A N 1
ATOM 592 C CA . GLU A 1 75 ? 0.928 -4.503 9.223 1.00 95.56 75 GLU A CA 1
ATOM 593 C C . GLU A 1 75 ? 0.774 -4.319 7.719 1.00 95.56 75 GLU A C 1
ATOM 595 O O . GLU A 1 75 ? -0.037 -4.994 7.087 1.00 95.56 75 GLU A O 1
ATOM 600 N N . VAL A 1 76 ? 1.561 -3.410 7.153 1.00 94.00 76 VAL A N 1
ATOM 601 C CA . VAL A 1 76 ? 1.684 -3.253 5.705 1.00 94.00 76 VAL A CA 1
ATOM 602 C C . VAL A 1 76 ? 3.096 -3.645 5.330 1.00 94.00 76 VAL A C 1
ATOM 604 O O . VAL A 1 76 ? 4.061 -3.188 5.948 1.00 94.00 76 VAL A O 1
ATOM 607 N N . LYS A 1 77 ? 3.202 -4.510 4.327 1.00 92.81 77 LYS A N 1
ATOM 608 C CA . LYS A 1 77 ? 4.458 -5.070 3.854 1.00 92.81 77 LYS A CA 1
ATOM 609 C C . LYS A 1 77 ? 4.524 -4.932 2.344 1.00 92.81 77 LYS A C 1
ATOM 611 O O . LYS A 1 77 ? 3.538 -5.187 1.662 1.00 92.81 77 LYS A O 1
ATOM 616 N N . ILE A 1 78 ? 5.699 -4.576 1.848 1.00 88.69 78 ILE A N 1
ATOM 617 C CA . ILE A 1 78 ? 6.021 -4.654 0.426 1.00 88.69 78 ILE A CA 1
ATOM 618 C C . ILE A 1 78 ? 7.279 -5.489 0.247 1.00 88.69 78 ILE A C 1
ATOM 620 O O . ILE A 1 78 ? 8.173 -5.476 1.095 1.00 88.69 78 ILE A O 1
ATOM 624 N N . SER A 1 79 ? 7.352 -6.223 -0.852 1.00 86.81 79 SER A N 1
ATOM 625 C CA . SER A 1 79 ? 8.547 -6.929 -1.296 1.00 86.81 79 SER A CA 1
ATOM 626 C C . SER A 1 79 ? 8.866 -6.520 -2.726 1.00 86.81 79 SER A C 1
ATOM 628 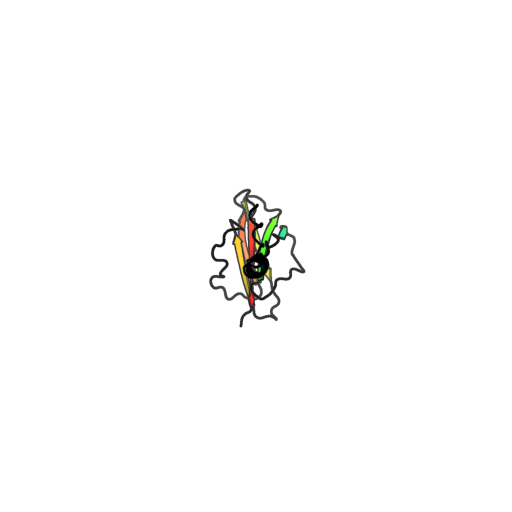O O . SER A 1 79 ? 8.000 -6.067 -3.472 1.00 86.81 79 SER A O 1
ATOM 630 N N . TYR A 1 80 ? 10.131 -6.652 -3.101 1.00 80.88 80 TYR A N 1
ATOM 631 C CA . TYR A 1 80 ? 10.587 -6.361 -4.449 1.00 80.88 80 TYR A CA 1
ATOM 632 C C . TYR A 1 80 ? 11.567 -7.439 -4.925 1.00 80.88 80 TYR A C 1
ATOM 634 O O . TYR A 1 80 ? 12.230 -8.069 -4.093 1.00 80.88 80 TYR A O 1
ATOM 642 N N . PRO A 1 81 ? 11.692 -7.677 -6.242 1.00 82.31 81 PRO A N 1
ATOM 643 C CA . PRO A 1 81 ? 12.712 -8.569 -6.771 1.00 82.31 81 PRO A CA 1
ATOM 644 C C . PRO A 1 81 ? 14.128 -8.183 -6.326 1.00 82.31 81 PRO A C 1
ATOM 646 O O . PRO A 1 81 ? 14.571 -7.051 -6.498 1.00 82.31 81 PRO A O 1
ATOM 649 N N . ALA A 1 82 ? 14.875 -9.170 -5.827 1.00 81.88 82 ALA A N 1
ATOM 650 C CA . ALA A 1 82 ? 16.274 -9.017 -5.415 1.00 81.88 82 ALA A CA 1
ATOM 651 C C . ALA A 1 82 ? 17.244 -8.729 -6.574 1.00 81.88 82 ALA A C 1
ATOM 653 O O . ALA A 1 82 ? 18.399 -8.378 -6.347 1.00 81.88 82 ALA A O 1
ATOM 654 N N . SER A 1 83 ? 16.797 -8.942 -7.813 1.00 84.06 83 SER A N 1
ATOM 655 C CA . SER A 1 83 ? 17.605 -8.830 -9.029 1.00 84.06 83 SER A CA 1
ATOM 656 C C . SER A 1 83 ? 17.840 -7.391 -9.485 1.00 84.06 83 SER A C 1
ATOM 658 O O . SER A 1 83 ? 18.678 -7.167 -10.355 1.00 84.06 83 SER A O 1
ATOM 660 N N . ILE A 1 84 ? 17.110 -6.420 -8.933 1.00 80.81 84 ILE A N 1
ATOM 661 C CA . ILE A 1 84 ? 17.168 -5.022 -9.355 1.00 80.81 84 ILE A CA 1
ATOM 662 C C . ILE A 1 84 ? 17.684 -4.182 -8.181 1.00 80.81 84 ILE A C 1
ATOM 664 O O . ILE A 1 84 ? 17.059 -4.163 -7.119 1.00 80.81 84 ILE A O 1
ATOM 668 N N . PRO A 1 85 ? 18.807 -3.463 -8.340 1.00 79.00 85 PRO A N 1
ATOM 669 C CA . PRO A 1 85 ? 19.317 -2.590 -7.296 1.00 79.00 85 PRO A CA 1
ATOM 670 C C . PRO A 1 85 ? 18.433 -1.340 -7.180 1.00 79.00 85 PRO A C 1
ATOM 672 O O . PRO A 1 85 ? 18.567 -0.377 -7.933 1.00 79.00 85 PRO A O 1
ATOM 675 N N . SER A 1 86 ? 17.528 -1.341 -6.207 1.00 78.81 86 SER A N 1
ATOM 676 C CA . SER A 1 86 ? 16.670 -0.197 -5.889 1.00 78.81 86 SER A CA 1
ATOM 677 C C . SER A 1 86 ? 16.605 0.075 -4.384 1.00 78.81 86 SER A C 1
ATOM 679 O O . SER A 1 86 ? 16.951 -0.758 -3.539 1.00 78.81 86 SER A O 1
ATOM 681 N N . SER A 1 87 ? 16.207 1.295 -4.046 1.00 79.69 87 SER A N 1
ATOM 682 C CA . SER A 1 87 ? 15.700 1.696 -2.738 1.00 79.69 87 SER A CA 1
ATOM 683 C C . SER A 1 87 ? 14.187 1.809 -2.857 1.00 79.69 87 SER A C 1
ATOM 685 O O . SER A 1 87 ? 13.697 2.399 -3.813 1.00 79.69 87 SER A O 1
ATOM 687 N N . PHE A 1 88 ? 13.443 1.282 -1.896 1.00 81.25 88 PHE A N 1
ATOM 688 C CA . PHE A 1 88 ? 12.009 1.537 -1.776 1.00 81.25 88 PHE A CA 1
ATOM 689 C C . PHE A 1 88 ? 11.711 2.061 -0.373 1.00 81.25 88 PHE A C 1
ATOM 691 O O . PHE A 1 88 ? 12.535 1.885 0.518 1.00 81.25 88 PHE A O 1
ATOM 698 N N . SER A 1 89 ? 10.598 2.766 -0.196 1.00 84.00 89 SER A N 1
ATOM 699 C CA . SER A 1 89 ? 10.116 3.209 1.119 1.00 84.00 89 SER A CA 1
ATOM 700 C C . SER A 1 89 ? 8.585 3.135 1.180 1.00 84.00 89 SER A C 1
ATOM 702 O O . SER A 1 89 ? 7.935 3.461 0.185 1.00 84.00 89 SER A O 1
ATOM 704 N N . ILE A 1 90 ? 8.003 2.767 2.324 1.00 88.00 90 ILE A N 1
ATOM 705 C CA . ILE A 1 90 ? 6.566 2.892 2.604 1.00 88.00 90 ILE A CA 1
ATOM 706 C C . ILE A 1 90 ? 6.340 3.747 3.841 1.00 88.00 90 ILE A C 1
ATOM 708 O O . ILE A 1 90 ? 7.030 3.618 4.854 1.00 88.00 90 ILE A O 1
ATOM 712 N N . ARG A 1 91 ? 5.359 4.644 3.766 1.00 88.69 91 ARG A N 1
ATOM 713 C CA . ARG A 1 91 ? 5.021 5.565 4.854 1.00 88.69 91 ARG A CA 1
ATOM 714 C C . ARG A 1 91 ? 3.518 5.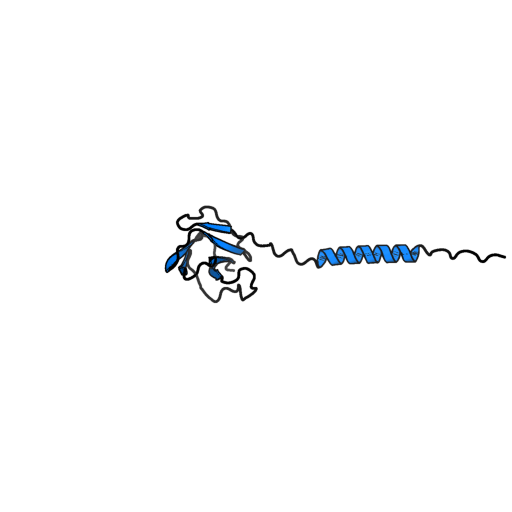728 4.992 1.00 88.69 91 ARG A C 1
ATOM 716 O O . ARG A 1 91 ? 2.793 5.648 4.007 1.00 88.69 91 ARG A O 1
ATOM 723 N N . LEU A 1 92 ? 3.078 5.983 6.221 1.00 90.38 92 LEU A N 1
ATOM 724 C CA . LEU A 1 92 ? 1.733 6.487 6.487 1.00 90.38 92 LEU A CA 1
ATOM 725 C C . LEU A 1 92 ? 1.666 7.952 6.092 1.00 90.38 92 LEU A C 1
ATOM 727 O O . LEU A 1 92 ? 2.613 8.701 6.337 1.00 90.38 92 LEU A O 1
ATOM 731 N N . VAL A 1 93 ? 0.545 8.334 5.499 1.00 87.88 93 VAL A N 1
ATOM 732 C CA . VAL A 1 93 ? 0.278 9.699 5.070 1.00 87.88 93 VAL A CA 1
ATOM 733 C C . VAL A 1 93 ? -1.052 10.144 5.665 1.00 87.88 93 VAL A C 1
ATOM 735 O O . VAL A 1 93 ? -2.073 9.483 5.475 1.00 87.88 93 VAL A O 1
ATOM 738 N N . ASP A 1 94 ? -1.020 11.262 6.391 1.00 80.94 94 ASP A N 1
ATOM 739 C CA . ASP A 1 94 ? -2.213 11.870 6.988 1.00 80.94 94 ASP A CA 1
ATOM 740 C C . ASP A 1 94 ? -2.993 12.714 5.968 1.00 80.94 94 ASP A C 1
ATOM 742 O O . ASP A 1 94 ? -4.224 12.684 5.955 1.00 80.94 94 ASP A O 1
ATOM 746 N N . ASP A 1 95 ? -2.279 13.441 5.100 1.00 80.50 95 ASP A N 1
ATOM 747 C CA . ASP A 1 95 ? -2.846 14.217 3.995 1.00 80.50 95 ASP A CA 1
ATOM 748 C C . ASP A 1 95 ? -2.207 13.789 2.662 1.00 80.50 95 ASP A C 1
ATOM 750 O O . ASP A 1 95 ? -1.034 14.081 2.424 1.00 80.50 95 ASP A O 1
ATOM 754 N N . PRO A 1 96 ? -2.949 13.101 1.776 1.00 75.81 96 PRO A N 1
ATOM 755 C CA . PRO A 1 96 ? -2.424 12.648 0.490 1.00 75.81 96 PRO A CA 1
ATOM 756 C C . PRO A 1 96 ? -2.052 13.789 -0.469 1.00 75.81 96 PRO A C 1
ATOM 758 O O . PRO A 1 96 ? -1.366 13.544 -1.461 1.00 75.81 96 PRO A O 1
ATOM 761 N N . TYR A 1 97 ? -2.494 15.021 -0.199 1.00 73.12 97 TYR A N 1
ATOM 762 C CA . TYR A 1 97 ? -2.229 16.191 -1.036 1.00 73.12 97 TYR A CA 1
ATOM 763 C C . TYR A 1 97 ? -1.135 17.106 -0.475 1.00 73.12 97 TYR A C 1
ATOM 765 O O . TYR A 1 97 ? -0.764 18.080 -1.141 1.00 73.12 97 TYR A O 1
ATOM 773 N N . SER A 1 98 ? -0.592 16.813 0.712 1.00 71.38 98 SER A N 1
ATOM 774 C CA . SER A 1 98 ? 0.488 17.620 1.271 1.00 71.38 98 SER A CA 1
ATOM 775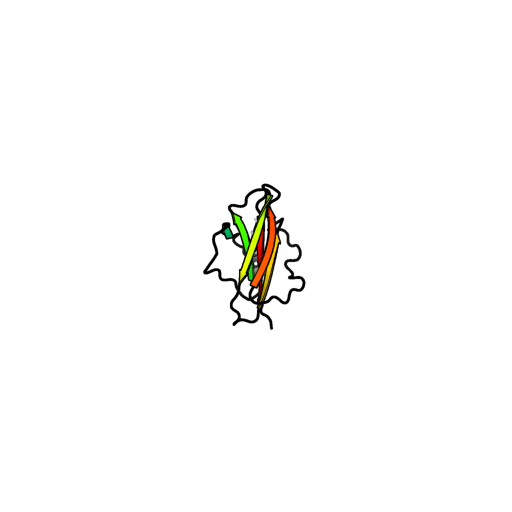 C C . SER A 1 98 ? 1.810 17.333 0.546 1.00 71.38 98 SER A C 1
ATOM 777 O O . SER A 1 98 ? 2.207 16.193 0.299 1.00 71.38 98 SER A O 1
ATOM 779 N N . MET A 1 99 ? 2.512 18.407 0.171 1.00 55.38 99 MET A N 1
ATOM 780 C CA . MET A 1 99 ? 3.810 18.341 -0.518 1.00 55.38 99 MET A CA 1
ATOM 781 C C . MET A 1 99 ? 4.982 18.058 0.439 1.00 55.38 99 MET A C 1
ATOM 783 O O . MET A 1 99 ? 6.141 18.250 0.068 1.00 55.38 99 MET A O 1
ATOM 787 N N . GLU A 1 100 ? 4.707 17.670 1.685 1.00 57.06 100 GLU A N 1
ATOM 788 C CA . GLU A 1 100 ? 5.734 17.529 2.711 1.00 57.06 100 GLU A CA 1
ATOM 789 C C . GLU A 1 100 ? 6.618 16.308 2.460 1.00 57.06 100 GLU A C 1
ATOM 791 O O . GLU A 1 100 ? 6.194 15.160 2.556 1.00 57.06 100 GLU A O 1
ATOM 796 N N . ASP A 1 101 ? 7.869 16.620 2.114 1.00 56.81 101 ASP A N 1
ATOM 797 C CA . ASP A 1 101 ? 9.063 15.776 2.089 1.00 56.81 101 ASP A CA 1
ATOM 798 C C . ASP A 1 101 ? 8.784 14.292 1.784 1.00 56.81 101 ASP A C 1
ATOM 800 O O . ASP A 1 101 ? 9.024 13.375 2.580 1.00 56.81 101 ASP A O 1
ATOM 804 N N . TRP A 1 102 ? 8.334 14.046 0.549 1.00 59.50 102 TRP A N 1
ATOM 805 C CA . TRP A 1 102 ? 8.348 12.720 -0.076 1.00 59.50 102 TRP A CA 1
ATOM 806 C C . TRP A 1 102 ? 9.787 12.176 -0.233 1.00 59.50 102 TRP A C 1
ATOM 808 O O . TRP A 1 102 ? 9.984 11.060 -0.697 1.00 59.50 102 TRP A O 1
ATOM 818 N N . GLY A 1 103 ? 10.804 12.892 0.261 1.00 54.22 103 GLY A N 1
ATOM 819 C CA . GLY A 1 103 ? 12.155 12.393 0.460 1.00 54.22 103 GLY A CA 1
ATOM 820 C C . GLY A 1 103 ? 12.205 11.229 1.451 1.00 54.22 103 GLY A C 1
ATOM 821 O O . GLY A 1 103 ? 11.788 11.320 2.608 1.00 54.22 103 GLY A O 1
ATOM 822 N N . SER A 1 104 ? 12.731 10.104 0.984 1.00 55.88 104 SER A N 1
ATOM 823 C CA . SER A 1 104 ? 13.109 8.965 1.812 1.00 55.88 104 SER A CA 1
ATOM 824 C C . SER A 1 104 ? 14.282 9.367 2.716 1.00 55.88 104 SER A C 1
ATOM 826 O O . SER A 1 104 ? 15.430 9.457 2.282 1.00 55.88 104 SER A O 1
ATOM 828 N N . LYS A 1 105 ? 14.025 9.632 4.003 1.00 53.41 105 LYS A N 1
ATOM 829 C CA . LYS A 1 105 ? 15.099 9.813 4.991 1.00 53.41 105 LYS A CA 1
ATOM 830 C C . LYS A 1 105 ? 15.702 8.450 5.340 1.00 53.41 105 LYS A C 1
ATOM 832 O O . LYS A 1 105 ? 15.289 7.795 6.290 1.00 53.41 105 LYS A O 1
ATOM 837 N N . ASN A 1 106 ? 16.724 8.059 4.585 1.00 51.53 106 ASN A N 1
ATOM 838 C CA . ASN A 1 106 ? 17.783 7.141 5.014 1.00 51.53 106 ASN A CA 1
ATOM 839 C C . ASN A 1 106 ? 17.342 5.755 5.510 1.00 51.53 106 ASN A C 1
ATOM 841 O O . ASN A 1 106 ? 17.550 5.417 6.678 1.00 51.53 106 ASN A O 1
ATOM 845 N N . ARG A 1 107 ? 16.858 4.880 4.622 1.00 52.44 107 ARG A N 1
ATOM 846 C CA . ARG A 1 107 ? 16.871 3.438 4.917 1.00 52.44 107 ARG A CA 1
ATOM 847 C C . ARG A 1 107 ? 17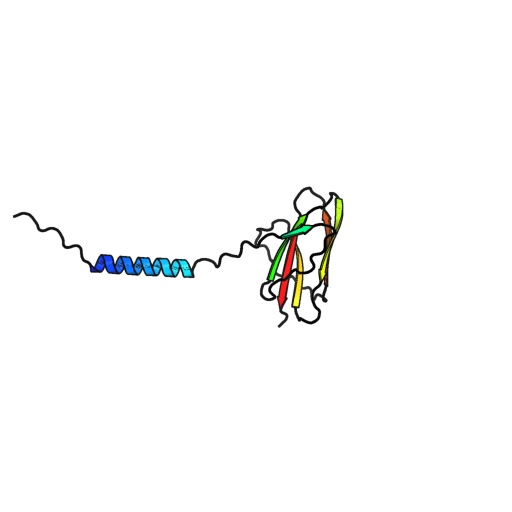.460 2.643 3.759 1.00 52.44 107 ARG A C 1
ATOM 849 O O . ARG A 1 107 ? 16.885 2.535 2.682 1.00 52.44 107 ARG A O 1
ATOM 856 N N . ARG A 1 108 ? 18.640 2.064 3.997 1.00 63.47 108 ARG A N 1
ATOM 857 C CA . ARG A 1 108 ? 19.234 1.032 3.142 1.00 63.47 108 ARG A CA 1
ATOM 858 C C . ARG A 1 108 ? 18.402 -0.235 3.335 1.00 63.47 108 ARG A C 1
ATOM 860 O O . ARG A 1 108 ? 18.673 -1.018 4.239 1.00 63.47 108 ARG A O 1
ATOM 867 N N . LEU A 1 109 ? 17.338 -0.373 2.555 1.00 60.00 109 LEU A N 1
ATOM 868 C CA . LEU A 1 109 ? 16.385 -1.465 2.720 1.00 60.00 109 LEU A CA 1
ATOM 869 C C . LEU A 1 109 ? 16.826 -2.701 1.934 1.00 60.00 109 LEU A C 1
ATOM 871 O O . LEU A 1 109 ? 17.487 -2.595 0.896 1.00 60.00 109 LEU A O 1
ATOM 875 N N . LEU A 1 110 ? 16.517 -3.859 2.524 1.00 67.38 110 LEU A N 1
ATOM 876 C CA . LEU A 1 110 ? 16.640 -5.204 1.954 1.00 67.38 110 LEU A CA 1
ATOM 877 C C . LEU A 1 110 ? 15.645 -5.340 0.786 1.00 67.38 110 LEU A C 1
ATOM 879 O O . LEU A 1 110 ? 15.206 -4.339 0.255 1.00 67.38 110 LEU A O 1
ATOM 883 N N . ASN A 1 111 ? 15.235 -6.537 0.377 1.00 80.25 111 ASN A N 1
ATOM 884 C CA . ASN A 1 111 ? 14.213 -6.702 -0.676 1.00 80.25 111 ASN A CA 1
ATOM 885 C C . ASN A 1 111 ? 12.771 -6.601 -0.137 1.00 80.25 111 ASN A C 1
ATOM 887 O O . ASN A 1 111 ? 11.818 -7.027 -0.785 1.00 80.25 111 ASN A O 1
ATOM 891 N N . THR A 1 112 ? 12.598 -6.139 1.103 1.00 86.56 112 THR A N 1
ATOM 892 C CA . THR A 1 112 ? 11.302 -6.025 1.781 1.00 86.56 112 THR A CA 1
ATOM 893 C C . THR A 1 112 ? 11.253 -4.811 2.712 1.00 86.56 112 THR A C 1
ATOM 895 O O . THR A 1 112 ? 12.252 -4.494 3.361 1.00 86.56 112 THR A O 1
ATOM 898 N N . GLU A 1 113 ? 10.081 -4.182 2.827 1.00 88.25 113 GLU A N 1
ATOM 899 C CA . GLU A 1 113 ? 9.753 -3.200 3.865 1.00 88.25 113 GLU A CA 1
ATOM 900 C C . GLU A 1 113 ? 8.513 -3.586 4.643 1.00 88.25 113 GLU A C 1
ATOM 902 O O . GLU A 1 113 ? 7.650 -4.313 4.151 1.00 88.25 113 GLU A O 1
ATOM 907 N N . LYS A 1 114 ? 8.407 -3.031 5.848 1.00 90.94 114 LYS A N 1
ATOM 908 C CA . LYS A 1 114 ? 7.270 -3.222 6.725 1.00 90.94 114 LYS A CA 1
ATOM 909 C C . LYS A 1 114 ? 7.047 -1.999 7.603 1.00 90.94 114 LYS A C 1
ATOM 911 O O . LYS A 1 114 ? 7.996 -1.467 8.179 1.00 90.94 114 LYS A O 1
ATOM 916 N N . ILE A 1 115 ? 5.783 -1.630 7.768 1.00 91.19 115 ILE A N 1
ATOM 917 C CA . ILE A 1 115 ? 5.318 -0.683 8.783 1.00 91.19 115 ILE A CA 1
ATOM 918 C C . ILE A 1 115 ? 4.191 -1.320 9.586 1.00 91.19 115 ILE A C 1
ATOM 920 O O . ILE A 1 115 ? 3.422 -2.132 9.072 1.00 91.19 115 ILE A O 1
ATOM 924 N N . ILE A 1 116 ? 4.109 -0.948 10.859 1.00 93.25 116 ILE A N 1
ATOM 925 C CA . ILE A 1 116 ? 3.039 -1.359 11.762 1.00 93.25 116 ILE A CA 1
ATOM 926 C C . ILE A 1 116 ? 2.394 -0.091 12.298 1.00 93.25 116 ILE A C 1
ATOM 928 O O . ILE A 1 116 ? 3.100 0.830 12.709 1.00 93.25 116 ILE A O 1
ATOM 932 N N . PHE A 1 117 ? 1.068 -0.046 12.311 1.00 93.50 117 PHE A N 1
ATOM 933 C CA . PHE A 1 117 ? 0.329 1.076 12.876 1.00 93.50 117 PHE A CA 1
ATOM 934 C C . PHE A 1 117 ? -0.981 0.618 13.497 1.00 93.50 117 PHE A C 1
ATOM 936 O O . PHE A 1 117 ? -1.465 -0.482 13.237 1.00 93.50 117 PHE A O 1
ATOM 943 N N . LYS A 1 118 ? -1.559 1.475 14.333 1.00 93.44 118 LYS A N 1
ATOM 944 C CA . LYS A 1 118 ? -2.869 1.253 14.935 1.00 93.44 118 LYS A CA 1
ATOM 945 C C . LYS A 1 118 ? -3.871 2.213 14.305 1.00 93.44 118 LYS A C 1
ATOM 947 O O . LYS A 1 118 ? -3.614 3.411 14.241 1.00 93.44 118 LYS A O 1
ATOM 952 N N . ALA A 1 119 ? -5.004 1.696 13.840 1.00 91.19 119 ALA A N 1
ATOM 953 C CA . ALA A 1 119 ? -6.062 2.528 13.272 1.00 91.19 119 ALA A CA 1
ATOM 954 C C . ALA A 1 119 ? -6.883 3.163 14.408 1.00 91.19 119 ALA A C 1
ATOM 956 O O . ALA A 1 119 ? -7.795 2.538 14.940 1.00 91.19 119 ALA A O 1
ATOM 957 N N . GLU A 1 120 ? -6.527 4.369 14.851 1.00 85.75 120 GLU A N 1
ATOM 958 C CA . GLU A 1 120 ? -7.130 4.966 16.057 1.00 85.75 120 GLU A CA 1
ATOM 959 C C . GLU A 1 120 ? -8.431 5.736 15.807 1.00 85.75 120 GLU A C 1
ATOM 961 O O . GLU A 1 120 ? -9.257 5.858 16.709 1.00 85.75 120 GLU A O 1
ATOM 966 N N . ASN A 1 121 ? -8.638 6.243 14.594 1.00 80.88 121 ASN A N 1
ATOM 967 C CA . ASN A 1 121 ? -9.782 7.077 14.241 1.00 80.88 121 ASN A CA 1
ATOM 968 C C . ASN A 1 121 ? -10.539 6.500 13.036 1.00 80.88 121 ASN A C 1
ATOM 970 O O . ASN A 1 121 ? -10.093 5.560 12.383 1.00 80.88 121 ASN A O 1
ATOM 974 N N . SER A 1 122 ? -11.708 7.068 12.744 1.00 81.06 122 SER A N 1
ATOM 975 C CA . SER A 1 122 ? -12.514 6.718 11.569 1.00 81.06 122 SER A CA 1
ATOM 976 C C . SER A 1 122 ? -12.012 7.370 10.275 1.00 81.06 122 SER A C 1
ATOM 978 O O . SER A 1 122 ? -12.722 7.340 9.268 1.00 81.06 122 SER A O 1
ATOM 980 N N . LYS A 1 123 ? -10.829 8.001 10.287 1.00 86.19 123 LYS A N 1
ATOM 981 C CA . LYS A 1 123 ? -10.282 8.630 9.086 1.00 86.19 123 LYS A CA 1
ATOM 982 C C . LYS A 1 123 ? -9.739 7.549 8.146 1.00 86.19 123 LYS A C 1
ATOM 984 O O . LYS A 1 123 ? -9.235 6.526 8.616 1.00 86.19 123 LYS A O 1
ATOM 989 N N . PRO A 1 124 ? -9.825 7.765 6.825 1.00 88.69 124 PRO A N 1
ATOM 990 C CA . PRO A 1 124 ? -9.143 6.902 5.873 1.00 88.69 124 PRO A CA 1
ATOM 991 C C . PRO A 1 124 ? -7.637 6.921 6.147 1.00 88.69 124 PRO A C 1
ATOM 993 O O . PRO A 1 124 ? -7.070 7.962 6.474 1.00 88.69 124 PRO A O 1
ATOM 996 N N . VAL A 1 125 ? -7.003 5.758 6.014 1.00 91.81 125 VAL A N 1
ATOM 997 C CA . VAL A 1 125 ? -5.557 5.609 6.185 1.00 91.81 125 VAL A CA 1
ATOM 998 C C . VAL A 1 125 ? -4.922 5.497 4.810 1.00 91.81 125 VAL A C 1
ATOM 1000 O O . VAL A 1 125 ? -5.325 4.642 4.017 1.00 91.81 125 VAL A O 1
ATOM 1003 N N . TYR A 1 126 ? -3.913 6.326 4.549 1.00 92.62 126 TYR A N 1
ATOM 1004 C CA . TYR A 1 126 ? -3.175 6.309 3.294 1.00 92.62 126 TYR A CA 1
ATOM 1005 C C . TYR A 1 126 ? -1.748 5.811 3.492 1.00 92.62 126 TYR A C 1
ATOM 1007 O O . TYR A 1 126 ? -1.076 6.167 4.461 1.00 92.62 126 TYR A O 1
ATOM 1015 N N . ILE A 1 127 ? -1.288 4.995 2.547 1.00 92.00 127 ILE A N 1
ATOM 1016 C CA . ILE A 1 127 ? 0.078 4.492 2.459 1.00 92.00 127 ILE A CA 1
ATOM 1017 C C . ILE A 1 127 ? 0.707 5.016 1.175 1.00 92.00 127 ILE A C 1
ATOM 1019 O O . ILE A 1 127 ? 0.190 4.772 0.088 1.00 92.00 127 ILE A O 1
ATOM 1023 N N . LEU A 1 128 ? 1.849 5.682 1.293 1.00 90.81 128 LEU A N 1
ATOM 1024 C CA . LEU A 1 128 ? 2.670 6.079 0.157 1.00 90.81 128 LEU A CA 1
ATOM 1025 C C . LEU A 1 128 ? 3.828 5.097 0.006 1.00 90.81 128 LEU A C 1
ATOM 1027 O O . LEU A 1 128 ? 4.654 4.982 0.912 1.00 90.81 128 LEU A O 1
ATOM 1031 N N . ALA A 1 129 ? 3.888 4.418 -1.135 1.00 89.38 129 ALA A N 1
ATOM 1032 C CA . ALA A 1 129 ? 5.040 3.636 -1.560 1.00 89.38 129 ALA A CA 1
ATOM 1033 C C . ALA A 1 129 ? 5.893 4.462 -2.524 1.00 89.38 129 ALA A C 1
ATOM 1035 O O . ALA A 1 129 ? 5.355 5.143 -3.391 1.00 89.38 129 ALA A O 1
ATOM 1036 N N . MET A 1 130 ? 7.216 4.398 -2.396 1.00 87.69 130 MET A N 1
ATOM 1037 C CA . MET A 1 130 ? 8.165 5.071 -3.292 1.00 87.69 130 MET A CA 1
ATOM 1038 C C . MET A 1 130 ? 9.294 4.129 -3.683 1.00 87.69 130 MET A C 1
ATOM 1040 O O . MET A 1 130 ? 9.668 3.257 -2.900 1.00 87.69 130 MET A O 1
ATOM 1044 N N . VAL A 1 131 ? 9.854 4.329 -4.875 1.00 84.69 131 VAL A N 1
ATOM 1045 C CA . VAL A 1 131 ? 10.994 3.577 -5.399 1.00 84.69 131 VAL A CA 1
ATOM 1046 C C . VAL A 1 131 ? 11.957 4.493 -6.145 1.00 84.69 131 VAL A C 1
ATOM 1048 O O . VAL A 1 131 ? 11.566 5.356 -6.934 1.00 84.69 131 VAL A O 1
ATOM 1051 N N . GLU A 1 132 ? 13.239 4.249 -5.915 1.00 82.31 132 GLU A N 1
ATOM 1052 C CA . GLU A 1 132 ? 14.353 4.901 -6.585 1.00 82.31 132 GLU A CA 1
ATOM 1053 C C . GLU A 1 132 ? 15.379 3.843 -7.000 1.00 82.31 132 GLU A C 1
ATOM 1055 O O . GLU A 1 132 ? 15.722 2.948 -6.224 1.00 82.31 132 GLU A O 1
ATOM 1060 N N . LEU A 1 133 ? 15.899 3.932 -8.224 1.00 79.25 133 LEU A N 1
ATOM 1061 C CA . LEU A 1 133 ? 17.054 3.131 -8.634 1.00 79.25 133 LEU A CA 1
ATOM 1062 C C . LEU A 1 133 ? 18.272 3.483 -7.782 1.00 79.25 133 LEU A C 1
ATOM 1064 O O . LEU A 1 133 ? 18.579 4.658 -7.586 1.00 79.25 133 LEU A O 1
ATOM 1068 N N . LYS A 1 134 ? 19.012 2.462 -7.343 1.00 71.19 134 LYS A N 1
ATOM 1069 C CA . LYS A 1 134 ? 20.372 2.665 -6.846 1.00 71.19 134 LYS A CA 1
ATOM 1070 C C . LYS A 1 134 ? 21.298 2.733 -8.059 1.00 71.19 134 LYS A C 1
ATOM 1072 O O . LYS A 1 134 ? 21.392 1.762 -8.807 1.00 71.19 134 LYS A O 1
ATOM 1077 N N . GLY A 1 135 ? 21.896 3.905 -8.263 1.00 60.84 135 GLY A N 1
ATOM 1078 C CA . GLY A 1 135 ? 22.998 4.118 -9.205 1.00 60.84 135 GLY A CA 1
ATOM 1079 C C . GLY A 1 135 ? 24.315 3.599 -8.656 1.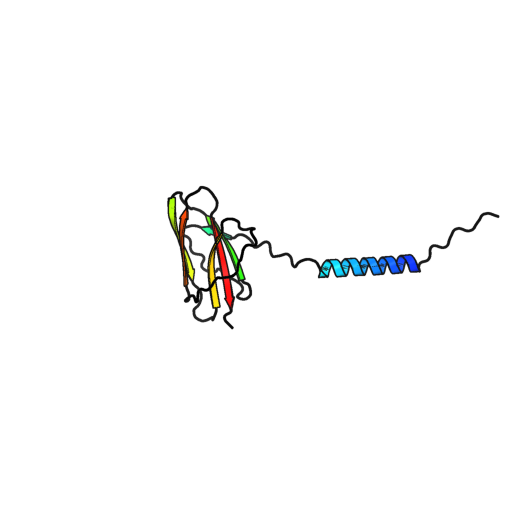00 60.84 135 GLY A C 1
ATOM 1080 O O . GLY A 1 135 ? 24.483 3.638 -7.415 1.00 60.84 135 GLY A O 1
#

pLDDT: mean 78.22, std 14.26, range [46.59, 96.19]

Secondary structure (DSSP, 8-state):
-PPPPP---HHHHHHHHHHHHHHHHHHHHHS---------EEEETT---SS----SSSEEEEEEEES--TT-EEEEEEE--TTS-EEEEEEEES-TT--S-----S----SEEEEEEE--SSSPPEEEEEEEE--

Sequence (135 aa):
MPPLPPLSSPCRHYRHRVLLLLQVLLSTLILPSARSLEEVRVLTVGVELMDEAMPLRHGHRLYMLNGTRLSALYEVKISYPASIPSSFSIRLVDDPYSMEDWGSKNRRLLNTEKIIFKAENSKPVYILAMVELKG

Radius of gyration: 26.13 Å; chains: 1; bounding box: 39×76×67 Å

Foldseek 3Di:
DDDDDDPDDVVVVVVVVVVVVVVVVVCVVPPPPPPPPAPAAEDEPPDDDDDDDFDQAFTKHKYWYDDDDAFDKDKDKDFADQVFAKDKDKDKDPDPPDPPCPPDDDDPDDRMDMDMDTRHDPDTIMMMMTMYGDD